Protein AF-B9DT41-F1 (afdb_monomer_lite)

Radius of gyration: 14.84 Å; chains: 1; bounding box: 31×34×37 Å

Structure (mmCIF, N/CA/C/O backbone):
data_AF-B9DT41-F1
#
_entry.id   AF-B9DT41-F1
#
loop_
_atom_site.group_PDB
_atom_site.id
_atom_site.type_symbol
_atom_site.label_atom_id
_atom_site.label_alt_id
_atom_site.label_comp_id
_atom_site.label_asym_id
_atom_site.label_entity_id
_atom_site.label_seq_id
_atom_site.pdbx_PDB_ins_code
_atom_site.Cartn_x
_atom_site.Cartn_y
_atom_site.Cartn_z
_atom_site.occupancy
_atom_site.B_iso_or_equiv
_atom_site.auth_seq_id
_atom_site.auth_comp_id
_atom_site.auth_asym_id
_atom_site.auth_atom_id
_atom_site.pdbx_PDB_model_num
ATOM 1 N N . MET A 1 1 ? -18.888 5.324 9.634 1.00 77.69 1 MET A N 1
ATOM 2 C CA . MET A 1 1 ? -18.641 5.300 8.166 1.00 77.69 1 MET A CA 1
ATOM 3 C C . MET A 1 1 ? -17.205 4.896 7.823 1.00 77.69 1 MET A C 1
ATOM 5 O O . MET A 1 1 ? -16.886 4.706 6.654 1.00 77.69 1 MET A O 1
ATOM 9 N N . ALA A 1 2 ? -16.377 4.680 8.846 1.00 86.81 2 ALA A N 1
ATOM 10 C CA . ALA A 1 2 ? -15.015 4.165 8.797 1.00 86.81 2 ALA A CA 1
ATOM 11 C C . ALA A 1 2 ? -14.679 3.167 7.678 1.00 86.81 2 ALA A C 1
ATOM 13 O O . ALA A 1 2 ? -13.753 3.415 6.920 1.00 86.81 2 ALA A O 1
ATOM 14 N N . ILE A 1 3 ? -15.425 2.062 7.546 1.00 88.12 3 ILE A N 1
ATOM 15 C CA . ILE A 1 3 ? -15.095 0.978 6.599 1.00 88.12 3 ILE A CA 1
ATOM 16 C C . ILE A 1 3 ? -15.145 1.464 5.145 1.00 88.12 3 ILE A C 1
ATOM 18 O O . ILE A 1 3 ? -14.300 1.084 4.340 1.00 88.12 3 ILE A O 1
ATOM 22 N N . VAL A 1 4 ? -16.095 2.343 4.809 1.00 91.94 4 VAL A N 1
ATOM 23 C CA . VAL A 1 4 ? -16.198 2.926 3.462 1.00 91.94 4 VAL A CA 1
ATOM 24 C C . VAL A 1 4 ? -14.999 3.827 3.182 1.00 91.94 4 VAL A C 1
ATOM 26 O O . VAL A 1 4 ? -14.398 3.735 2.115 1.00 91.94 4 VAL A O 1
ATOM 29 N N . TYR A 1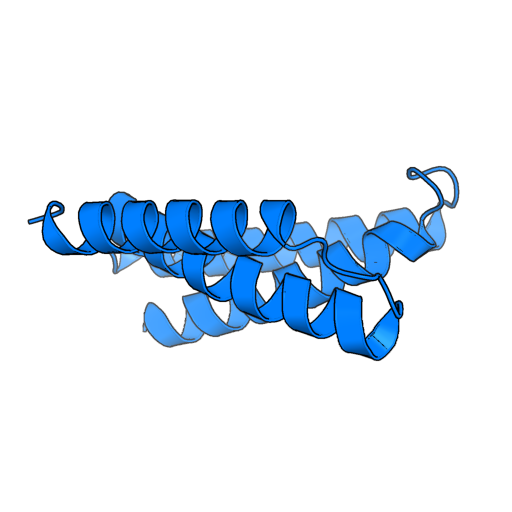 5 ? -14.605 4.657 4.153 1.00 93.06 5 TYR A N 1
ATOM 30 C CA . TYR A 1 5 ? -13.395 5.471 4.035 1.00 93.06 5 TYR A CA 1
ATOM 31 C C . TYR A 1 5 ? -12.131 4.614 3.943 1.00 93.06 5 TYR A C 1
ATOM 33 O O . TYR A 1 5 ? -11.246 4.931 3.157 1.00 93.06 5 TYR A O 1
ATOM 41 N N . LEU A 1 6 ? -12.067 3.501 4.674 1.00 92.62 6 LEU A N 1
ATOM 42 C CA . LEU A 1 6 ? -10.944 2.572 4.615 1.00 92.62 6 LEU A CA 1
ATOM 43 C C . LEU A 1 6 ? -10.842 1.910 3.233 1.00 92.62 6 LEU A C 1
ATOM 45 O O . LEU A 1 6 ? -9.760 1.853 2.660 1.00 92.62 6 LEU A O 1
ATOM 49 N N . LEU A 1 7 ? -11.969 1.477 2.661 1.00 92.25 7 LEU A N 1
ATOM 50 C CA . LEU A 1 7 ? -12.024 0.940 1.299 1.00 92.25 7 LEU A CA 1
ATOM 51 C C . LEU A 1 7 ? -11.561 1.971 0.264 1.00 92.25 7 LEU A C 1
ATOM 53 O O . LEU A 1 7 ? -10.759 1.644 -0.607 1.00 92.25 7 LEU A O 1
ATOM 57 N N . LEU A 1 8 ? -12.019 3.222 0.374 1.00 93.88 8 LEU A N 1
ATOM 58 C CA . LEU A 1 8 ? -11.572 4.309 -0.503 1.00 93.88 8 LEU A CA 1
ATOM 59 C C . LEU A 1 8 ? -10.075 4.600 -0.345 1.00 93.88 8 LEU A C 1
ATOM 61 O O . LEU A 1 8 ? -9.395 4.821 -1.347 1.00 93.88 8 LEU A O 1
ATOM 65 N N . ALA A 1 9 ? -9.557 4.561 0.886 1.00 94.44 9 ALA A N 1
ATOM 66 C CA . ALA A 1 9 ? -8.134 4.716 1.160 1.00 94.44 9 ALA A CA 1
ATOM 67 C C . ALA A 1 9 ? -7.320 3.609 0.478 1.00 94.44 9 ALA A C 1
ATOM 69 O O . ALA A 1 9 ? -6.397 3.918 -0.266 1.00 94.44 9 ALA A O 1
ATOM 70 N N . ILE A 1 10 ? -7.718 2.342 0.633 1.00 94.50 10 ILE A N 1
ATOM 71 C CA . ILE A 1 10 ? -7.045 1.194 0.007 1.00 94.50 10 ILE A CA 1
ATOM 72 C C . ILE A 1 10 ? -7.075 1.296 -1.523 1.00 94.50 10 ILE A C 1
ATOM 74 O O . ILE A 1 10 ? -6.062 1.079 -2.181 1.00 94.50 10 ILE A O 1
ATOM 78 N N . LEU A 1 11 ? -8.216 1.653 -2.121 1.00 94.31 11 LEU A N 1
ATOM 79 C CA . LEU A 1 11 ? -8.306 1.822 -3.575 1.00 94.31 11 LEU A CA 1
ATOM 80 C C . LEU A 1 11 ? -7.363 2.925 -4.069 1.00 94.31 11 LEU A C 1
ATOM 82 O O . LEU A 1 11 ? -6.638 2.725 -5.044 1.00 94.31 11 LEU A O 1
ATOM 86 N N . ALA A 1 12 ? -7.340 4.070 -3.383 1.00 94.81 12 ALA A N 1
ATOM 87 C CA . ALA A 1 12 ? -6.420 5.156 -3.699 1.00 94.81 12 ALA A CA 1
ATOM 88 C C . ALA A 1 12 ? -4.955 4.722 -3.525 1.00 94.81 12 ALA A C 1
ATOM 90 O O . ALA A 1 12 ? -4.131 4.996 -4.393 1.00 94.81 12 ALA A O 1
ATOM 91 N N . GLU A 1 13 ? -4.628 3.995 -2.458 1.00 95.06 13 GLU A N 1
ATOM 92 C CA . GLU A 1 13 ? -3.290 3.455 -2.217 1.00 95.06 13 GLU A CA 1
ATOM 93 C C . GLU A 1 13 ? -2.832 2.530 -3.344 1.00 95.06 13 GLU A C 1
ATOM 95 O O . GLU A 1 13 ? -1.718 2.673 -3.843 1.00 95.06 13 GLU A O 1
ATOM 100 N N . VAL A 1 14 ? -3.684 1.598 -3.772 1.00 93.62 14 VAL A N 1
ATOM 101 C CA . VAL A 1 14 ? -3.361 0.640 -4.836 1.00 93.62 14 VAL A CA 1
ATOM 102 C C . VAL A 1 14 ? -3.111 1.377 -6.148 1.00 93.62 14 VAL A C 1
ATOM 104 O O . VAL A 1 14 ? -2.156 1.057 -6.860 1.00 93.62 14 VAL A O 1
ATOM 107 N N . ILE A 1 15 ? -3.916 2.399 -6.459 1.00 92.62 15 ILE A N 1
ATOM 108 C CA . ILE A 1 15 ? -3.719 3.240 -7.646 1.00 92.62 15 ILE A CA 1
ATOM 109 C C . ILE A 1 15 ? -2.406 4.026 -7.537 1.00 92.62 15 ILE A C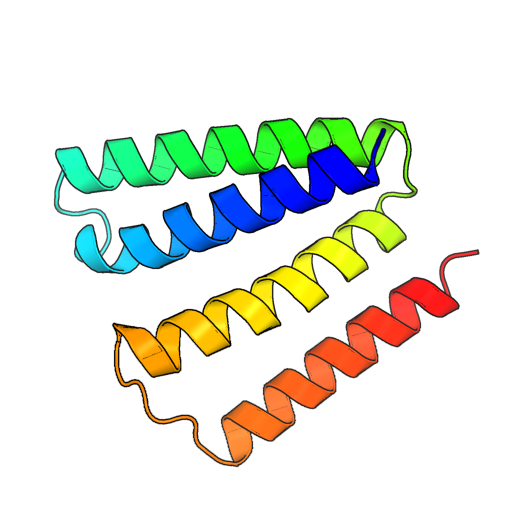 1
ATOM 111 O O . ILE A 1 15 ? -1.628 4.026 -8.490 1.00 92.62 15 ILE A O 1
ATOM 115 N N . ALA A 1 16 ? -2.128 4.656 -6.392 1.00 92.88 16 ALA A N 1
ATOM 116 C CA . ALA A 1 16 ? -0.900 5.421 -6.173 1.00 92.88 16 ALA A CA 1
ATOM 117 C C . ALA A 1 16 ? 0.345 4.528 -6.267 1.00 92.88 16 ALA A C 1
ATOM 119 O O . ALA A 1 16 ? 1.269 4.820 -7.021 1.00 92.88 16 ALA A O 1
ATOM 120 N N . THR A 1 17 ? 0.337 3.389 -5.579 1.00 91.44 17 THR A N 1
ATOM 121 C CA . THR A 1 17 ? 1.438 2.418 -5.568 1.00 91.44 17 THR A CA 1
ATOM 122 C C . THR A 1 17 ? 1.663 1.818 -6.954 1.00 91.44 17 THR A C 1
ATOM 124 O O . THR A 1 17 ? 2.802 1.655 -7.390 1.00 91.44 17 THR A O 1
ATOM 127 N N . SER A 1 18 ? 0.589 1.564 -7.704 1.00 88.88 18 SER A N 1
ATOM 128 C CA . SER A 1 18 ? 0.698 1.149 -9.104 1.00 88.88 18 SER A CA 1
ATOM 129 C C . SER A 1 18 ? 1.300 2.260 -9.965 1.00 88.88 18 SER A C 1
ATOM 131 O O . SER A 1 18 ? 2.208 2.002 -10.751 1.00 88.88 18 SER A O 1
ATOM 133 N N . ALA A 1 19 ? 0.853 3.507 -9.797 1.00 89.44 19 ALA A N 1
ATOM 134 C CA . ALA A 1 19 ? 1.396 4.655 -10.517 1.00 89.44 19 ALA A CA 1
ATOM 135 C C . ALA A 1 19 ? 2.871 4.924 -10.173 1.00 89.44 19 ALA A C 1
ATOM 137 O O . ALA A 1 19 ? 3.598 5.457 -11.011 1.00 89.44 19 ALA A O 1
ATOM 138 N N . LEU A 1 20 ? 3.348 4.499 -8.999 1.00 89.94 20 LEU A N 1
ATOM 139 C CA . LEU A 1 20 ? 4.734 4.677 -8.570 1.00 89.94 20 LEU A CA 1
ATOM 140 C C . LEU A 1 20 ? 5.732 4.066 -9.564 1.00 89.94 20 LEU A C 1
ATOM 142 O O . LEU A 1 20 ? 6.746 4.697 -9.874 1.00 89.94 20 LEU A O 1
ATOM 146 N N . LYS A 1 21 ? 5.419 2.902 -10.156 1.00 86.19 21 LYS A N 1
ATOM 147 C CA . LYS A 1 21 ? 6.254 2.288 -11.207 1.00 86.19 21 LYS A CA 1
ATOM 148 C C . LYS A 1 21 ? 6.379 3.175 -12.453 1.00 86.19 21 LYS A C 1
ATOM 150 O O . LYS A 1 21 ? 7.431 3.192 -13.089 1.00 86.19 21 LYS A O 1
ATOM 155 N N . LEU A 1 22 ? 5.354 3.970 -12.771 1.00 86.19 22 LEU A N 1
ATOM 156 C CA . LEU A 1 22 ? 5.360 4.899 -13.910 1.00 86.19 22 LEU A CA 1
ATOM 157 C C . LEU A 1 22 ? 6.250 6.124 -13.669 1.00 86.19 22 LEU A C 1
ATOM 159 O O . LEU A 1 22 ? 6.714 6.738 -14.626 1.00 86.19 22 LEU A O 1
ATOM 163 N N . THR A 1 23 ? 6.523 6.473 -12.409 1.00 88.56 23 THR A N 1
ATOM 164 C CA . THR A 1 23 ? 7.333 7.653 -12.056 1.00 88.56 23 THR A CA 1
ATOM 165 C C . THR A 1 23 ? 8.825 7.490 -12.345 1.00 88.56 23 THR A C 1
ATOM 167 O O . THR A 1 23 ? 9.555 8.481 -12.320 1.00 88.56 23 THR A O 1
ATOM 170 N N . LYS A 1 24 ? 9.288 6.256 -12.618 1.00 87.81 24 LYS A N 1
ATOM 171 C CA . LYS A 1 24 ? 10.711 5.900 -12.774 1.00 87.81 24 LYS A CA 1
ATOM 172 C C . LYS A 1 24 ? 11.565 6.439 -11.618 1.00 87.81 24 LYS A C 1
ATOM 174 O O . LYS A 1 24 ? 12.528 7.172 -11.836 1.00 87.81 24 LYS A O 1
ATOM 179 N N . GLY A 1 25 ? 11.172 6.121 -10.383 1.00 88.19 25 GLY A N 1
ATOM 180 C CA . GLY A 1 25 ? 11.864 6.603 -9.184 1.00 88.19 25 GLY A CA 1
ATOM 181 C C . GLY A 1 25 ? 11.684 8.104 -8.964 1.00 88.19 25 GLY A C 1
ATOM 182 O O . GLY A 1 25 ? 12.638 8.797 -8.632 1.00 88.19 25 GLY A O 1
ATOM 183 N N . LEU A 1 26 ? 10.470 8.607 -9.198 1.00 90.06 26 LEU A N 1
ATOM 184 C CA . LEU A 1 26 ? 10.091 10.017 -9.068 1.00 90.06 26 LEU A CA 1
ATOM 185 C C . LEU A 1 26 ? 10.791 11.004 -10.021 1.00 90.06 26 LEU A C 1
ATOM 187 O O . LEU A 1 26 ? 10.628 12.214 -9.874 1.00 90.06 26 LEU A O 1
ATOM 191 N N . THR A 1 27 ? 11.510 10.518 -11.034 1.00 91.06 27 THR A N 1
ATOM 192 C CA . THR A 1 27 ? 12.231 11.366 -12.000 1.00 91.06 27 THR A CA 1
ATOM 193 C C . THR A 1 27 ? 11.306 12.079 -12.988 1.00 91.06 27 THR A C 1
ATOM 195 O O . THR A 1 27 ? 11.629 13.165 -13.467 1.00 91.06 27 THR A O 1
ATOM 198 N N . LEU A 1 28 ? 10.139 11.499 -13.292 1.00 91.69 28 LEU A N 1
ATOM 199 C CA . LEU A 1 28 ? 9.159 12.094 -14.202 1.00 91.69 28 LEU A CA 1
ATOM 200 C C . LEU A 1 28 ? 8.158 12.971 -13.444 1.00 91.69 28 LEU A C 1
ATOM 202 O O . LEU A 1 28 ? 7.305 12.462 -12.723 1.00 91.69 28 LEU A O 1
ATOM 206 N N . LEU A 1 29 ? 8.208 14.285 -13.680 1.00 90.19 29 LEU A N 1
ATOM 207 C CA . LEU A 1 29 ? 7.429 15.279 -12.932 1.00 90.19 29 LEU A CA 1
ATOM 208 C C . LEU A 1 29 ? 5.914 14.996 -12.920 1.00 90.19 29 LEU A C 1
ATOM 210 O O . LEU A 1 29 ? 5.302 14.962 -11.856 1.00 90.19 29 LEU A O 1
ATOM 214 N N . TRP A 1 30 ? 5.311 14.770 -14.091 1.00 91.19 30 TRP A N 1
ATOM 215 C CA . TRP A 1 30 ? 3.859 14.597 -14.227 1.00 91.19 30 TRP A CA 1
ATOM 216 C C . TRP A 1 30 ? 3.328 13.323 -13.544 1.00 91.19 30 TRP A C 1
ATOM 218 O O . TRP A 1 30 ? 2.421 13.439 -12.717 1.00 91.19 30 TRP A O 1
ATOM 228 N N . PRO A 1 31 ? 3.890 12.122 -13.800 1.00 90.56 31 PRO A N 1
ATOM 229 C CA . PRO A 1 31 ? 3.539 10.922 -13.043 1.00 90.56 31 PRO A CA 1
ATOM 230 C C . PRO A 1 31 ? 3.787 11.058 -11.538 1.00 90.56 31 PRO A C 1
ATOM 232 O O . PRO A 1 31 ? 2.975 10.576 -10.753 1.00 90.56 31 PRO A O 1
ATOM 235 N N . SER A 1 32 ? 4.878 11.715 -11.124 1.00 92.06 32 SER A N 1
ATOM 236 C CA . SER A 1 32 ? 5.188 11.931 -9.705 1.00 92.06 32 SER A CA 1
ATOM 237 C C . SER A 1 32 ? 4.130 12.786 -9.018 1.00 92.06 32 SER A C 1
ATOM 239 O O . SER A 1 32 ? 3.633 12.402 -7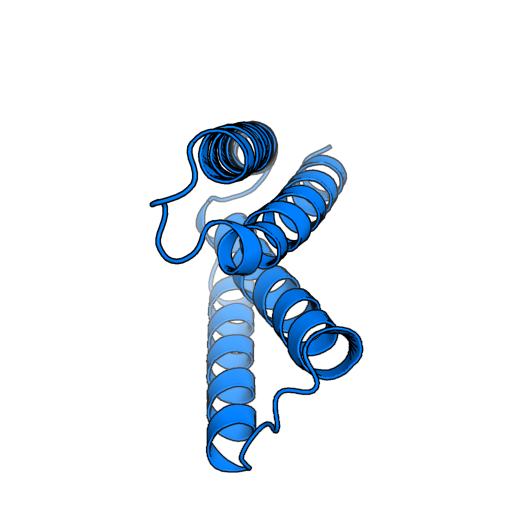.963 1.00 92.06 32 SER A O 1
ATOM 241 N N . LEU A 1 33 ? 3.739 13.907 -9.633 1.00 94.06 33 LEU A N 1
ATOM 242 C CA . LEU A 1 33 ? 2.660 14.765 -9.140 1.00 94.06 33 LEU A CA 1
ATOM 243 C C . LEU A 1 33 ? 1.361 13.977 -8.985 1.00 94.06 33 LEU A C 1
ATOM 245 O O . LEU A 1 33 ? 0.772 13.985 -7.910 1.00 94.06 33 LEU A O 1
ATOM 249 N N . PHE A 1 34 ? 0.962 13.237 -10.021 1.00 93.19 34 PHE A N 1
ATOM 250 C CA . PHE A 1 34 ? -0.235 12.401 -9.977 1.00 93.19 34 PHE A CA 1
ATOM 251 C C . PHE A 1 34 ? -0.181 11.364 -8.844 1.00 93.19 34 PHE A C 1
ATOM 253 O O . PHE A 1 34 ? -1.116 11.258 -8.051 1.00 93.19 34 PHE A O 1
ATOM 260 N N . CYS A 1 35 ? 0.934 10.641 -8.725 1.00 94.44 35 CYS A N 1
ATOM 261 C CA . CYS A 1 35 ? 1.149 9.642 -7.681 1.00 94.44 35 CYS A CA 1
ATOM 262 C C . CYS A 1 35 ? 1.037 10.251 -6.275 1.00 94.44 35 CYS A C 1
ATOM 264 O O . CYS A 1 35 ? 0.328 9.718 -5.422 1.00 94.44 35 CYS A O 1
ATOM 266 N N . ILE A 1 36 ? 1.705 11.384 -6.037 1.00 94.88 36 ILE A N 1
ATOM 267 C CA . ILE A 1 36 ? 1.691 12.082 -4.745 1.00 94.88 36 ILE A CA 1
ATOM 268 C C . ILE A 1 36 ? 0.283 12.595 -4.428 1.00 94.88 36 ILE A C 1
ATOM 270 O O . ILE A 1 36 ? -0.188 12.430 -3.303 1.00 94.88 36 ILE A O 1
ATOM 274 N N . SER A 1 37 ? -0.422 13.166 -5.408 1.00 95.75 37 SER A N 1
ATOM 275 C CA . SER A 1 37 ? -1.805 13.618 -5.232 1.00 95.75 37 SER A CA 1
ATOM 276 C C . SER A 1 37 ? -2.730 12.486 -4.790 1.00 95.75 37 SER A C 1
ATOM 278 O O . SER A 1 37 ? -3.516 12.677 -3.863 1.00 95.75 37 SER A O 1
ATOM 280 N N . ILE A 1 38 ? -2.610 11.295 -5.380 1.00 95.75 38 ILE A N 1
ATOM 281 C CA . ILE A 1 38 ? -3.423 10.147 -4.962 1.00 95.75 38 ILE A CA 1
ATOM 282 C C . ILE A 1 38 ? -3.002 9.631 -3.582 1.00 95.75 38 ILE A C 1
ATOM 284 O O . ILE A 1 38 ? -3.875 9.314 -2.775 1.00 95.75 38 ILE A O 1
ATOM 288 N N . TYR A 1 39 ? -1.709 9.627 -3.243 1.00 95.12 39 TYR A N 1
ATOM 289 C CA . TYR A 1 39 ? -1.275 9.289 -1.881 1.00 95.12 39 TYR A CA 1
ATOM 290 C C . TYR A 1 39 ? -1.853 10.233 -0.820 1.00 95.12 39 TYR A C 1
ATOM 292 O O . TYR A 1 39 ? -2.224 9.771 0.262 1.00 95.12 39 TYR A O 1
ATOM 300 N N . MET A 1 40 ? -1.975 11.528 -1.125 1.00 96.31 40 MET A N 1
ATOM 301 C CA . MET A 1 40 ? -2.633 12.485 -0.230 1.00 96.31 40 MET A CA 1
ATOM 302 C C . MET A 1 40 ? -4.116 12.154 -0.047 1.00 96.31 40 MET A C 1
ATOM 304 O O . MET A 1 40 ? -4.611 12.168 1.077 1.00 96.31 40 MET A O 1
ATOM 308 N N . ILE A 1 41 ? -4.814 11.799 -1.130 1.00 95.69 41 ILE A N 1
ATOM 309 C CA . ILE A 1 41 ? -6.223 11.381 -1.082 1.00 95.69 41 ILE A CA 1
ATOM 310 C C . ILE A 1 41 ? -6.384 10.101 -0.245 1.00 95.69 41 ILE A C 1
ATOM 312 O O . ILE A 1 41 ? -7.266 10.031 0.610 1.00 95.69 41 ILE A O 1
ATOM 316 N N . CYS A 1 42 ? -5.500 9.118 -0.435 1.00 95.25 42 CYS A N 1
ATOM 317 C CA . CYS A 1 42 ? -5.453 7.895 0.364 1.00 95.25 42 CYS A CA 1
ATOM 318 C C . CYS A 1 42 ? -5.346 8.208 1.862 1.00 95.25 42 CYS A C 1
ATOM 320 O O . CYS A 1 42 ? -6.193 7.786 2.651 1.00 95.25 42 CYS A O 1
ATOM 322 N N . HIS A 1 43 ? -4.343 8.999 2.253 1.00 94.75 43 HIS A N 1
ATOM 323 C CA . HIS A 1 43 ? -4.120 9.339 3.658 1.00 94.75 43 HIS A CA 1
ATOM 324 C C . HIS A 1 43 ? -5.233 10.210 4.239 1.00 94.75 43 HIS A C 1
ATOM 326 O O . HIS A 1 43 ? -5.544 10.077 5.418 1.00 94.75 43 HIS A O 1
ATOM 332 N N . TYR A 1 44 ? -5.878 11.057 3.434 1.00 95.56 44 TYR A N 1
ATOM 333 C CA . TYR A 1 44 ? -7.046 11.818 3.869 1.00 95.56 44 TYR A CA 1
ATOM 334 C C . TYR A 1 44 ? -8.210 10.900 4.270 1.00 95.56 44 TYR A C 1
ATOM 336 O O . TYR A 1 44 ? -8.786 11.060 5.348 1.00 95.56 44 TYR A O 1
ATOM 344 N N . TYR A 1 45 ? -8.540 9.906 3.439 1.00 94.38 45 TYR A N 1
ATOM 345 C CA . TYR A 1 45 ? -9.598 8.951 3.768 1.00 94.38 45 TYR A CA 1
ATOM 346 C C . TYR A 1 45 ? -9.211 8.033 4.925 1.00 94.38 45 TYR A C 1
ATOM 348 O O . TYR A 1 45 ? -10.041 7.770 5.795 1.00 94.38 45 TYR A O 1
ATOM 356 N N . PHE A 1 46 ? -7.949 7.614 4.998 1.00 93.31 46 PHE A N 1
ATOM 357 C CA . PHE A 1 46 ? -7.452 6.854 6.139 1.00 93.31 46 PHE A CA 1
ATOM 358 C C . PHE A 1 46 ? -7.568 7.659 7.442 1.00 93.31 46 PHE A C 1
ATOM 360 O O . PHE A 1 46 ? -8.106 7.162 8.430 1.00 93.31 46 PHE A O 1
ATOM 367 N N . ALA A 1 47 ? -7.184 8.940 7.419 1.00 93.69 47 ALA A N 1
ATOM 368 C CA . ALA A 1 47 ? -7.335 9.852 8.549 1.00 93.69 47 ALA A CA 1
ATOM 369 C C . ALA A 1 47 ? -8.801 10.015 8.982 1.00 93.69 47 ALA A C 1
ATOM 371 O O . ALA A 1 47 ? -9.078 10.167 10.168 1.00 93.69 47 ALA A O 1
ATOM 372 N N . LYS A 1 48 ? -9.757 9.949 8.045 1.00 93.56 48 LYS A N 1
ATOM 373 C CA . LYS A 1 48 ? -11.191 9.915 8.365 1.00 93.56 48 LYS A CA 1
ATOM 374 C C . LYS A 1 48 ? -11.643 8.580 8.947 1.00 93.56 48 LYS A C 1
ATOM 376 O O . LYS A 1 48 ? -12.471 8.575 9.852 1.00 93.56 48 LYS A O 1
ATOM 381 N N . ALA A 1 49 ? -11.098 7.461 8.477 1.00 92.69 49 ALA A N 1
ATOM 382 C CA . ALA A 1 49 ? -11.440 6.140 8.992 1.00 92.69 49 ALA A CA 1
ATOM 383 C C . ALA A 1 49 ? -11.021 5.961 10.462 1.00 92.69 49 ALA A C 1
ATOM 385 O O . ALA A 1 49 ? -11.798 5.434 11.255 1.00 92.69 49 ALA A O 1
ATOM 386 N N . ILE A 1 50 ? -9.844 6.466 10.844 1.00 93.38 50 ILE A N 1
ATOM 387 C CA . ILE A 1 50 ? -9.327 6.384 12.224 1.00 93.38 50 ILE A CA 1
ATOM 388 C C . ILE A 1 50 ? -10.051 7.305 13.221 1.00 93.38 50 ILE A C 1
ATOM 390 O O . ILE A 1 50 ? -9.781 7.230 14.412 1.00 93.38 50 ILE A O 1
ATOM 394 N N . GLN A 1 51 ? -10.957 8.185 12.770 1.00 91.81 51 GLN A N 1
ATOM 395 C CA . GLN A 1 51 ? -11.825 8.938 13.692 1.00 91.81 51 GLN A CA 1
ATOM 396 C C . GLN A 1 51 ? -12.913 8.041 14.301 1.00 91.81 51 GLN A C 1
ATOM 398 O O . GLN A 1 51 ? -13.352 8.288 15.419 1.00 91.81 51 GLN A O 1
ATOM 403 N N . ASP A 1 52 ? -13.325 7.005 13.565 1.00 87.81 52 ASP A N 1
ATOM 404 C CA . ASP A 1 52 ? -14.367 6.050 13.961 1.00 87.81 52 ASP A CA 1
ATOM 405 C C . ASP A 1 52 ? -13.773 4.704 14.446 1.00 87.81 52 ASP A C 1
ATOM 407 O O . ASP A 1 52 ? -14.460 3.932 15.112 1.00 87.81 52 ASP A O 1
ATOM 411 N N . LEU A 1 53 ? -12.530 4.382 14.065 1.00 86.25 53 LEU A N 1
ATOM 412 C CA . LEU A 1 53 ? -11.847 3.116 14.363 1.00 86.25 53 LEU A CA 1
ATOM 413 C C . LEU A 1 53 ? -10.646 3.337 15.280 1.00 86.25 53 LEU A C 1
ATOM 415 O O . LEU A 1 53 ? -9.928 4.325 15.149 1.00 86.25 53 LEU A O 1
ATOM 419 N N . ASN A 1 54 ? -10.349 2.350 16.130 1.00 87.69 54 ASN A N 1
ATOM 420 C CA . ASN A 1 54 ? -9.068 2.311 16.827 1.00 87.69 54 ASN A CA 1
ATOM 421 C C . ASN A 1 54 ? -7.925 2.284 15.796 1.00 87.69 54 ASN A C 1
ATOM 423 O O . ASN A 1 54 ? -7.964 1.510 14.833 1.00 87.69 54 ASN A O 1
ATOM 427 N N . LEU A 1 55 ? -6.905 3.117 16.013 1.00 87.56 55 LEU A N 1
ATOM 428 C CA . LEU A 1 55 ? -5.743 3.251 15.137 1.00 87.56 55 LEU A CA 1
ATOM 429 C C . LEU A 1 55 ? -5.113 1.892 14.798 1.00 87.56 55 LEU A C 1
ATOM 431 O O . LEU A 1 55 ? -4.770 1.660 13.642 1.00 87.56 55 LEU A O 1
ATOM 435 N N . GLY A 1 56 ? -4.997 0.990 15.781 1.00 86.44 56 GLY A N 1
ATOM 436 C CA . GLY A 1 56 ? -4.401 -0.335 15.587 1.00 86.44 56 GLY A CA 1
ATOM 437 C C . GLY A 1 56 ? -5.204 -1.209 14.623 1.00 86.44 56 GLY A C 1
ATOM 438 O O . GLY A 1 56 ? -4.643 -1.782 13.690 1.00 86.44 56 GLY A O 1
ATOM 439 N N . ILE A 1 57 ? -6.527 -1.242 14.796 1.00 86.88 57 ILE A N 1
ATOM 440 C CA . ILE A 1 57 ? -7.450 -1.991 13.930 1.00 86.88 57 ILE A CA 1
ATOM 441 C C . ILE A 1 57 ? -7.435 -1.411 12.512 1.00 86.88 57 ILE A C 1
ATOM 443 O O . ILE A 1 57 ? -7.330 -2.148 11.532 1.00 86.88 57 ILE A O 1
ATOM 447 N N . ALA A 1 58 ? -7.499 -0.083 12.392 1.00 90.12 58 ALA A N 1
ATOM 448 C CA . ALA A 1 58 ? -7.478 0.589 11.100 1.00 90.12 58 ALA A CA 1
ATOM 449 C C . ALA A 1 58 ? -6.180 0.311 10.329 1.00 90.12 58 ALA A C 1
ATOM 451 O O . ALA A 1 58 ? -6.244 -0.028 9.149 1.00 90.12 58 ALA A O 1
ATOM 452 N N . TYR A 1 59 ? -5.019 0.390 10.989 1.00 89.00 59 TYR A N 1
ATOM 453 C CA . TYR A 1 59 ? -3.734 0.050 10.373 1.00 89.00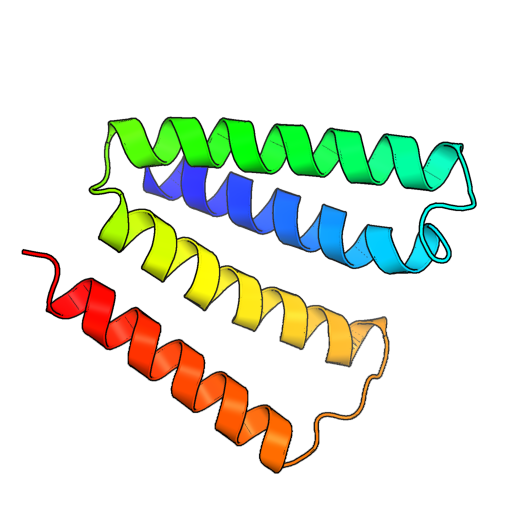 59 TYR A CA 1
ATOM 454 C C . TYR A 1 59 ? -3.647 -1.426 9.984 1.00 89.00 59 TYR A C 1
ATOM 456 O O . TYR A 1 59 ? -3.179 -1.734 8.892 1.00 89.00 59 TYR A O 1
ATOM 464 N N . ALA A 1 60 ? -4.118 -2.341 10.835 1.00 89.56 60 ALA A N 1
ATOM 465 C CA . ALA A 1 60 ? -4.102 -3.770 10.533 1.00 89.56 60 ALA A CA 1
ATOM 466 C C . ALA A 1 60 ? -4.938 -4.105 9.290 1.00 89.56 60 ALA A C 1
ATOM 468 O O . ALA A 1 60 ? -4.479 -4.833 8.407 1.00 89.56 60 ALA A O 1
ATOM 469 N N . LEU A 1 61 ? -6.147 -3.543 9.191 1.00 89.69 61 LEU A N 1
ATOM 470 C CA . LEU A 1 61 ? -7.014 -3.725 8.028 1.00 89.69 61 LEU A CA 1
ATOM 471 C C . LEU A 1 61 ? -6.433 -3.067 6.775 1.00 89.69 61 LEU A C 1
ATOM 473 O O . LEU A 1 61 ? -6.442 -3.679 5.707 1.00 89.69 61 LEU A O 1
ATOM 477 N N . TRP A 1 62 ? -5.911 -1.847 6.904 1.00 92.38 62 TRP A N 1
ATOM 478 C CA . TRP A 1 62 ? -5.313 -1.113 5.793 1.00 92.38 62 TRP A CA 1
ATOM 479 C C . TRP A 1 62 ? -4.102 -1.851 5.216 1.00 92.38 62 TRP A C 1
ATOM 481 O O . TRP A 1 62 ? -4.109 -2.181 4.033 1.00 92.38 62 TRP A O 1
ATOM 491 N N . CYS A 1 63 ? -3.133 -2.228 6.055 1.00 90.38 63 CYS A N 1
ATOM 492 C CA . CYS A 1 63 ? -1.958 -2.988 5.630 1.00 90.38 63 CYS A CA 1
ATOM 493 C C . CYS A 1 63 ? -2.332 -4.369 5.073 1.00 90.38 63 CYS A C 1
ATOM 495 O O . CYS A 1 63 ? -1.841 -4.762 4.016 1.00 90.38 63 CYS A O 1
ATOM 497 N N . GLY A 1 64 ? -3.204 -5.115 5.759 1.00 90.12 64 GLY A N 1
ATOM 498 C CA . GLY A 1 64 ? -3.562 -6.474 5.355 1.00 90.12 64 GLY A CA 1
ATOM 499 C C . GLY A 1 64 ? -4.248 -6.517 3.989 1.00 90.12 64 GLY A C 1
ATOM 500 O O . GLY A 1 64 ? -3.828 -7.255 3.095 1.00 90.12 64 GLY A O 1
ATOM 501 N N . VAL A 1 65 ? -5.281 -5.693 3.800 1.00 91.12 65 VAL A N 1
ATOM 502 C CA . VAL A 1 65 ? -6.022 -5.644 2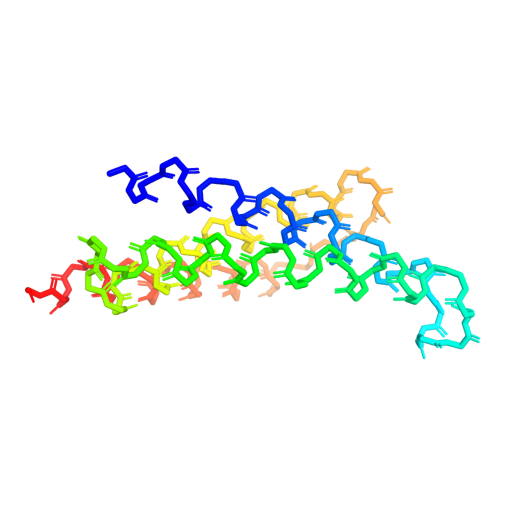.533 1.00 91.12 65 VAL A CA 1
ATOM 503 C C . VAL A 1 65 ? -5.199 -4.949 1.446 1.00 91.12 65 VAL A C 1
ATOM 505 O O . VAL A 1 65 ? -5.150 -5.442 0.319 1.00 91.12 65 VAL A O 1
ATOM 508 N N . GLY A 1 66 ? -4.507 -3.853 1.772 1.00 92.31 66 GLY A N 1
ATOM 509 C CA . GLY A 1 66 ? -3.668 -3.106 0.834 1.00 92.31 66 GLY A CA 1
ATOM 510 C C . GLY A 1 66 ? -2.574 -3.969 0.209 1.00 92.31 66 GLY A C 1
ATOM 511 O O . GLY A 1 66 ? -2.417 -3.977 -1.014 1.00 92.31 66 GLY A O 1
ATOM 512 N N . ILE A 1 67 ? -1.884 -4.785 1.012 1.00 90.88 67 ILE A N 1
ATOM 513 C CA . ILE A 1 67 ? -0.854 -5.709 0.518 1.00 90.88 67 ILE A CA 1
ATOM 514 C C . ILE A 1 67 ? -1.460 -6.783 -0.383 1.00 90.88 67 ILE A C 1
ATOM 516 O O . ILE A 1 67 ? -0.931 -7.020 -1.467 1.00 90.88 67 ILE A O 1
ATOM 520 N N . LEU A 1 68 ? -2.575 -7.406 0.014 1.00 91.06 68 LEU A N 1
ATOM 521 C CA . LEU A 1 68 ? -3.238 -8.428 -0.803 1.00 91.06 68 LEU A CA 1
ATOM 522 C C . LEU A 1 68 ? -3.615 -7.897 -2.187 1.00 91.06 68 LEU A C 1
ATOM 524 O O . LEU A 1 68 ? -3.299 -8.523 -3.200 1.00 91.06 68 LEU A O 1
ATOM 528 N N . VAL A 1 69 ? -4.257 -6.728 -2.236 1.00 92.12 69 VAL A N 1
ATOM 529 C CA . VAL A 1 69 ? -4.699 -6.128 -3.498 1.00 92.12 69 VAL A CA 1
ATOM 530 C C . VAL A 1 69 ? -3.502 -5.662 -4.325 1.00 92.12 69 VAL A C 1
ATOM 532 O O . VAL A 1 69 ? -3.454 -5.926 -5.524 1.00 92.12 69 VAL A O 1
ATOM 535 N N . THR A 1 70 ? -2.500 -5.035 -3.707 1.00 90.81 70 THR A N 1
ATOM 536 C CA . THR A 1 70 ? -1.300 -4.567 -4.419 1.00 90.81 70 THR A CA 1
ATOM 537 C C . THR A 1 70 ? -0.512 -5.732 -5.011 1.00 90.81 70 THR A C 1
ATOM 539 O O . THR A 1 70 ? -0.107 -5.668 -6.167 1.00 90.81 70 THR A O 1
ATOM 542 N N . VAL A 1 71 ? -0.341 -6.828 -4.268 1.00 89.81 71 VAL A N 1
ATOM 543 C CA . VAL A 1 71 ? 0.300 -8.052 -4.772 1.00 89.81 71 VAL A CA 1
ATOM 544 C C . VAL A 1 71 ? -0.484 -8.630 -5.945 1.00 89.81 71 VAL A C 1
ATOM 546 O O . VAL A 1 71 ? 0.106 -8.975 -6.968 1.00 89.81 71 VAL A O 1
ATOM 549 N N . PHE A 1 72 ? -1.810 -8.697 -5.832 1.00 89.88 72 PHE A N 1
ATOM 550 C CA . PHE A 1 72 ? -2.669 -9.183 -6.907 1.00 89.88 72 PHE A CA 1
ATOM 551 C C . PHE A 1 72 ? -2.526 -8.334 -8.180 1.00 89.88 72 PHE A C 1
ATOM 553 O O . PHE A 1 72 ? -2.358 -8.872 -9.276 1.00 89.88 72 PHE A O 1
ATOM 560 N N . VAL A 1 73 ? -2.503 -7.006 -8.034 1.00 89.88 73 VAL A N 1
ATOM 561 C CA . VAL A 1 73 ? -2.254 -6.073 -9.141 1.00 89.88 73 VAL A CA 1
ATOM 562 C C . VAL A 1 73 ? -0.845 -6.254 -9.715 1.00 89.88 73 VAL A C 1
ATOM 564 O O . VAL A 1 73 ? -0.691 -6.295 -10.934 1.00 89.88 73 VAL A O 1
ATOM 567 N N . SER A 1 74 ? 0.176 -6.436 -8.877 1.00 87.31 74 SER A N 1
ATOM 568 C CA . SER A 1 74 ? 1.554 -6.700 -9.310 1.00 87.31 74 SER A CA 1
ATOM 569 C C . SER A 1 74 ? 1.684 -7.971 -10.150 1.00 87.31 74 SER A C 1
ATOM 571 O O . SER A 1 74 ? 2.332 -7.954 -11.198 1.00 87.31 74 SER A O 1
ATOM 573 N N . VAL A 1 75 ? 1.015 -9.057 -9.762 1.00 88.69 75 VAL A N 1
ATOM 574 C CA . VAL A 1 75 ? 1.020 -10.305 -10.540 1.00 88.69 75 VAL A CA 1
ATOM 575 C C . VAL A 1 75 ? 0.273 -10.144 -11.860 1.00 88.69 75 VAL A C 1
ATOM 577 O O . VAL A 1 75 ? 0.779 -10.557 -12.900 1.00 88.69 75 VAL A O 1
ATOM 580 N N . LEU A 1 76 ? -0.920 -9.544 -11.849 1.00 87.06 76 LEU A N 1
ATOM 581 C CA . LEU A 1 76 ? -1.759 -9.474 -13.048 1.00 87.06 76 LEU A CA 1
ATOM 582 C C . LEU A 1 76 ? -1.287 -8.429 -14.062 1.00 87.06 76 LEU A C 1
ATOM 584 O O . LEU A 1 76 ? -1.180 -8.730 -15.251 1.00 87.06 76 LEU A O 1
ATOM 588 N N . PHE A 1 77 ? -1.018 -7.204 -13.610 1.00 86.12 77 PHE A N 1
ATOM 589 C CA . PHE A 1 77 ? -0.673 -6.088 -14.492 1.00 86.12 77 PHE A CA 1
ATOM 590 C C . PHE A 1 77 ? 0.819 -6.037 -14.796 1.00 86.12 77 PHE A C 1
ATOM 592 O O . PHE A 1 77 ? 1.205 -5.804 -15.940 1.00 86.12 77 PHE A O 1
ATOM 599 N N . TYR A 1 78 ? 1.660 -6.270 -13.786 1.00 83.88 78 TYR A N 1
ATOM 600 C CA . TYR A 1 78 ? 3.112 -6.174 -13.936 1.00 83.88 78 TYR A CA 1
ATOM 601 C C . TYR A 1 78 ? 3.785 -7.515 -14.231 1.00 83.88 78 TYR A C 1
ATOM 603 O O . TYR A 1 78 ? 4.982 -7.527 -14.513 1.00 83.88 78 TYR A O 1
ATOM 611 N N . LYS A 1 79 ? 3.028 -8.625 -14.221 1.00 83.19 79 LYS A N 1
ATOM 612 C CA . LYS A 1 79 ? 3.530 -9.988 -14.471 1.00 83.19 79 LYS A CA 1
ATOM 613 C C . LYS A 1 79 ? 4.731 -10.342 -13.593 1.00 83.19 79 LYS A C 1
ATOM 615 O O . LYS A 1 79 ? 5.601 -11.110 -14.001 1.00 83.19 79 LYS A O 1
ATOM 620 N N . GLU A 1 80 ? 4.787 -9.771 -12.391 1.00 84.00 80 GLU A N 1
ATOM 621 C CA . GLU A 1 80 ? 5.847 -10.073 -11.438 1.00 84.00 80 GLU A CA 1
ATOM 622 C C . GLU A 1 80 ? 5.656 -11.485 -10.893 1.00 84.00 80 GLU A C 1
ATOM 624 O O . GLU A 1 80 ? 4.591 -11.850 -10.392 1.00 84.00 80 GLU A O 1
ATOM 629 N N . SER A 1 81 ? 6.706 -12.294 -10.999 1.00 79.75 81 SER A N 1
ATOM 630 C CA . SER A 1 81 ? 6.727 -13.634 -10.431 1.00 79.75 81 SER A CA 1
ATOM 631 C C . SER A 1 81 ? 6.898 -13.546 -8.917 1.00 79.75 81 SER A C 1
ATOM 633 O O . SER A 1 81 ? 7.951 -13.112 -8.440 1.00 79.75 81 SER A O 1
ATOM 635 N N . LEU A 1 82 ? 5.903 -14.003 -8.155 1.00 81.56 82 LEU A N 1
ATOM 636 C CA . LEU A 1 82 ? 6.091 -14.228 -6.725 1.00 81.56 82 LEU A CA 1
ATOM 637 C C . LEU A 1 82 ? 6.863 -15.522 -6.490 1.00 81.56 82 LEU A C 1
ATOM 639 O O . LEU A 1 82 ? 6.443 -16.603 -6.899 1.00 81.56 82 LEU A O 1
ATOM 643 N N . SER A 1 83 ? 7.982 -15.404 -5.783 1.00 89.31 83 SER A N 1
ATOM 644 C CA . SER A 1 83 ? 8.694 -16.559 -5.252 1.00 89.31 83 SER A CA 1
ATOM 645 C C . SER A 1 83 ? 7.905 -17.191 -4.103 1.00 89.31 83 SER A C 1
ATOM 647 O O . SER A 1 83 ? 7.145 -16.518 -3.402 1.00 89.31 83 SER A O 1
ATOM 649 N N . VAL A 1 84 ? 8.137 -18.483 -3.856 1.00 87.12 84 VAL A N 1
ATOM 650 C CA . VAL A 1 84 ? 7.554 -19.200 -2.707 1.00 87.12 84 VAL A CA 1
ATOM 651 C C . VAL A 1 84 ? 7.878 -18.482 -1.390 1.00 87.12 84 VAL A C 1
ATOM 653 O O . VAL A 1 84 ? 7.014 -18.336 -0.529 1.00 87.12 84 VAL A O 1
ATOM 656 N N . THR A 1 85 ? 9.093 -17.943 -1.266 1.00 89.50 85 THR A N 1
ATOM 657 C CA . THR A 1 85 ? 9.515 -17.135 -0.114 1.00 89.50 85 THR A CA 1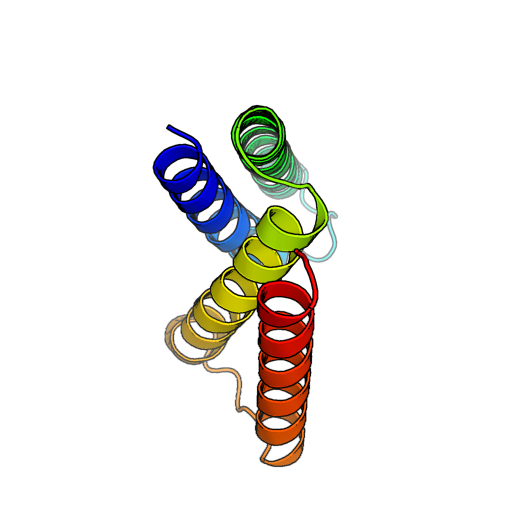
ATOM 658 C C . THR A 1 85 ? 8.703 -15.844 0.023 1.00 89.50 85 THR A C 1
ATOM 660 O O . THR A 1 85 ? 8.330 -15.476 1.133 1.00 89.50 85 THR A O 1
ATOM 663 N N . GLY A 1 86 ? 8.383 -15.170 -1.088 1.00 86.69 86 GLY A N 1
ATOM 664 C CA . GLY A 1 86 ? 7.535 -13.975 -1.080 1.00 86.69 86 GLY A CA 1
ATOM 665 C C . GLY A 1 86 ? 6.113 -14.271 -0.601 1.00 86.69 86 GLY A C 1
ATOM 666 O O . GLY A 1 86 ? 5.566 -13.521 0.202 1.00 86.69 86 GLY A O 1
ATOM 667 N N . ILE A 1 87 ? 5.546 -15.406 -1.020 1.00 87.94 87 ILE A N 1
ATOM 668 C CA . ILE A 1 87 ? 4.219 -15.859 -0.571 1.00 87.94 87 ILE A CA 1
ATOM 669 C C . ILE A 1 87 ? 4.221 -16.133 0.938 1.00 87.94 87 ILE A C 1
ATOM 671 O O . ILE A 1 87 ? 3.321 -15.678 1.642 1.00 87.94 87 ILE A O 1
ATOM 675 N N . LEU A 1 88 ? 5.245 -16.823 1.452 1.00 92.38 88 LEU A N 1
ATOM 676 C CA . LEU A 1 88 ? 5.400 -17.053 2.893 1.00 92.38 88 LEU A CA 1
ATOM 677 C C . LEU A 1 88 ? 5.516 -15.739 3.675 1.00 92.38 88 LEU A C 1
ATOM 679 O O . LEU A 1 88 ? 4.896 -15.598 4.727 1.00 92.38 88 LEU A O 1
ATOM 683 N N . GLY A 1 89 ? 6.255 -14.762 3.143 1.00 90.06 89 GLY A N 1
ATOM 684 C CA . GLY A 1 89 ? 6.352 -13.428 3.733 1.00 90.06 89 GLY A CA 1
ATOM 685 C C . GLY A 1 89 ? 4.993 -12.733 3.826 1.00 90.06 89 GLY A C 1
ATOM 686 O O . GLY A 1 89 ? 4.635 -12.222 4.883 1.00 90.06 89 GLY A O 1
ATOM 687 N N . ILE A 1 90 ? 4.195 -12.776 2.755 1.00 90.06 90 ILE A N 1
ATOM 688 C CA . ILE A 1 90 ? 2.843 -12.197 2.743 1.00 90.06 90 ILE A CA 1
ATOM 689 C C . ILE A 1 90 ? 1.937 -12.892 3.761 1.00 90.06 90 ILE A C 1
ATOM 691 O O . ILE A 1 90 ? 1.240 -12.212 4.510 1.00 90.06 90 ILE A O 1
ATOM 695 N N . LEU A 1 91 ? 1.969 -14.225 3.842 1.00 90.88 91 LEU A N 1
ATOM 696 C CA . LEU A 1 91 ? 1.196 -14.973 4.839 1.00 90.88 91 LEU A CA 1
ATOM 697 C C . LEU A 1 91 ? 1.558 -14.565 6.273 1.00 90.88 91 LEU A C 1
ATOM 699 O O . LEU A 1 91 ? 0.670 -14.445 7.114 1.00 90.88 91 LEU A O 1
ATOM 703 N N . LEU A 1 92 ? 2.840 -14.310 6.541 1.00 92.25 92 LEU A N 1
ATOM 704 C CA . LEU A 1 92 ? 3.313 -13.865 7.850 1.00 92.25 92 LEU A CA 1
ATOM 705 C C . LEU A 1 92 ? 2.891 -12.422 8.171 1.00 92.25 92 LEU A C 1
ATOM 707 O O . LEU A 1 92 ? 2.540 -12.112 9.307 1.00 92.25 92 LEU A O 1
ATOM 711 N N . ILE A 1 93 ? 2.867 -11.537 7.171 1.00 89.88 93 ILE A N 1
ATOM 712 C CA . ILE A 1 93 ? 2.335 -10.178 7.343 1.00 89.88 93 ILE A CA 1
ATOM 713 C C . ILE A 1 93 ? 0.832 -10.229 7.638 1.00 89.88 93 ILE A C 1
ATOM 715 O O . ILE A 1 93 ? 0.354 -9.538 8.539 1.00 89.88 93 ILE A O 1
ATOM 719 N N . LEU A 1 94 ? 0.086 -11.075 6.922 1.00 89.44 94 LEU A N 1
ATOM 720 C CA . LEU A 1 94 ? -1.351 -11.243 7.130 1.00 89.44 94 LEU A CA 1
ATOM 721 C C . LEU A 1 94 ? -1.670 -11.839 8.498 1.00 89.44 94 LEU A C 1
ATOM 723 O O . LEU A 1 94 ? -2.585 -11.356 9.161 1.00 89.44 94 LEU A O 1
ATOM 727 N N . SER A 1 95 ? -0.909 -12.836 8.953 1.00 90.56 95 SER A N 1
ATOM 728 C CA . SER A 1 95 ? -1.081 -13.380 10.301 1.00 90.56 95 SER A CA 1
ATOM 729 C C . SER A 1 95 ? -0.776 -12.331 11.371 1.00 90.56 95 SER A C 1
ATOM 731 O O . SER A 1 95 ? -1.545 -12.202 12.319 1.00 90.56 95 SER A O 1
ATOM 733 N N . GLY A 1 96 ? 0.263 -11.511 11.184 1.00 88.44 96 GLY A N 1
ATOM 734 C CA . GLY A 1 96 ? 0.546 -10.365 12.048 1.00 88.44 96 GLY A CA 1
ATOM 735 C C . GLY A 1 96 ? -0.611 -9.361 12.099 1.00 88.44 96 GLY A C 1
ATOM 736 O O . GLY A 1 96 ? -1.040 -8.977 13.184 1.00 88.44 96 GLY A O 1
ATOM 737 N N . CYS A 1 97 ? -1.178 -8.992 10.945 1.00 86.69 97 CYS A N 1
ATOM 738 C CA . CYS A 1 97 ? -2.341 -8.098 10.879 1.00 86.69 97 CYS A CA 1
ATOM 739 C C . CYS A 1 97 ? -3.562 -8.696 11.594 1.00 86.69 97 CYS A C 1
ATOM 741 O O . CYS A 1 97 ? -4.245 -7.995 12.340 1.00 86.69 97 CYS A O 1
ATOM 743 N N . LEU A 1 98 ? -3.818 -9.996 11.418 1.00 85.50 98 LEU A N 1
ATOM 744 C CA . LEU A 1 98 ? -4.896 -10.703 12.112 1.00 85.50 98 LEU A CA 1
ATOM 745 C C . LEU A 1 98 ? -4.692 -10.699 13.628 1.00 85.50 98 LEU A C 1
ATOM 747 O O . LEU A 1 98 ? -5.638 -10.432 14.362 1.00 85.50 98 LEU A O 1
ATOM 751 N N . LEU A 1 99 ? -3.468 -10.941 14.104 1.00 88.06 99 LEU A N 1
ATOM 752 C CA . LEU A 1 99 ? -3.149 -10.891 15.531 1.00 88.06 99 LEU A CA 1
ATOM 753 C C . LEU A 1 99 ? -3.345 -9.490 16.113 1.00 88.06 99 LEU A C 1
ATOM 755 O O . LEU A 1 99 ? -3.891 -9.374 17.204 1.00 88.06 99 LEU A O 1
ATOM 759 N N . VAL A 1 100 ? -2.964 -8.431 15.393 1.00 84.12 100 VAL A N 1
ATOM 760 C CA . VAL A 1 100 ? -3.226 -7.046 15.825 1.00 84.12 100 VAL A CA 1
ATOM 761 C C . VAL A 1 100 ? -4.728 -6.769 15.881 1.00 84.12 100 VAL A C 1
ATOM 763 O O . VAL A 1 100 ? -5.200 -6.174 16.844 1.00 84.12 100 VAL A O 1
ATOM 766 N N . ASN A 1 101 ? -5.490 -7.235 14.890 1.00 81.50 101 ASN A N 1
ATOM 767 C CA . ASN A 1 101 ? -6.941 -7.072 14.870 1.00 81.50 101 ASN A CA 1
ATOM 768 C C . ASN A 1 101 ? -7.647 -7.850 15.997 1.00 81.50 101 ASN A C 1
ATOM 770 O O . ASN A 1 101 ? -8.665 -7.395 16.500 1.00 81.50 101 ASN A O 1
ATOM 774 N N . LEU A 1 102 ? -7.121 -9.014 16.391 1.00 81.50 102 LEU A N 1
ATOM 775 C CA . LEU A 1 102 ? -7.674 -9.841 17.472 1.00 81.50 102 LEU A CA 1
ATOM 776 C C . LEU A 1 102 ? -7.204 -9.409 18.868 1.00 81.50 102 LEU A C 1
ATOM 778 O O . LEU A 1 102 ? -7.932 -9.588 19.837 1.00 81.50 102 LEU A O 1
ATOM 782 N N . GLY A 1 103 ? -5.978 -8.895 18.983 1.00 75.19 103 GLY A N 1
ATOM 783 C CA . GLY A 1 103 ? -5.381 -8.436 20.240 1.00 75.19 103 GLY A CA 1
ATOM 784 C C . GLY A 1 103 ? -5.693 -6.977 20.575 1.00 75.19 103 GLY A C 1
ATOM 785 O O . GLY A 1 103 ? -5.528 -6.565 21.723 1.00 75.19 103 GLY A O 1
ATOM 786 N N . GLY A 1 104 ? -6.140 -6.193 19.593 1.00 64.81 104 GLY A N 1
ATOM 787 C CA . GLY A 1 104 ? -6.695 -4.861 19.800 1.00 64.81 104 GLY A CA 1
ATOM 788 C C . GLY A 1 104 ? -8.119 -4.948 20.342 1.00 64.81 104 GLY A C 1
ATOM 789 O O . GLY A 1 104 ? -9.061 -4.865 19.561 1.00 64.81 104 GLY A O 1
ATOM 790 N N . ASN A 1 105 ? -8.255 -5.133 21.659 1.00 52.69 105 ASN A N 1
ATOM 791 C CA . ASN A 1 105 ? -9.506 -4.858 22.383 1.00 52.69 105 ASN A CA 1
ATOM 792 C C . ASN A 1 105 ? -9.924 -3.390 22.228 1.00 52.69 105 ASN A C 1
ATOM 794 O O . ASN A 1 105 ? -9.037 -2.506 22.329 1.00 52.69 105 ASN A O 1
#

Sequence (105 aa):
MAIVYLLLAILAEVIATSALKLTKGLTLLWPSLFCISIYMICHYYFAKAIQDLNLGIAYALWCGVGILVTVFVSVLFYKESLSVTGILGILLILSGCLLVNLGGN

Foldseek 3Di:
DLVVLLVLLLVLLLVLVVLCVVCVNVVNPPSNVVSVVSNVSSVVSLVVSCVVDPPLLSVLVNQLVSVVVNVVCCCPVVVDDDDPVNVVVNVVSNVVSVCSNVVVD

pLDDT: mean 89.37, std 5.89, range [52.69, 96.31]

Secondary structure (DSSP, 8-state):
-HHHHHHHHHHHHHHHHHHHHHTTTTTSHHHHHHHHHHHHHHHHHHHHHTTTS-HHHHHHHHHHHHHHHHHHHHHHHH-PPPPHHHHHHHHHHHHHHHHHHHH--

InterPro domains:
  IPR000390 Small drug/metabolite transporter protein family [PTHR30561] (1-103)
  IPR037185 Multidrug transporter EmrE superfamily [SSF103481] (5-104)
  IPR045324 Small multidrug resistance protein [PF00893] (1-93)

Organism: Streptococcus uberis (strain ATCC BAA-854 / 0140J) (NCBI:txid218495)